Protein AF-A0A1I2NH01-F1 (afdb_monomer_lite)

Radius of gyration: 26.77 Å; chains: 1; bounding box: 100×38×52 Å

Organism: NCBI:txid345907

pLDDT: mean 73.23, std 24.28, range [27.33, 97.94]

Structure (mmCIF, N/CA/C/O backbone):
data_AF-A0A1I2NH01-F1
#
_entry.id   AF-A0A1I2NH01-F1
#
loop_
_atom_site.group_PDB
_atom_site.id
_atom_site.type_symbol
_atom_site.label_atom_id
_atom_site.label_alt_id
_atom_site.label_comp_id
_atom_site.label_asym_id
_atom_site.label_entity_id
_atom_site.label_seq_id
_atom_site.pdbx_PDB_ins_code
_atom_site.Cartn_x
_atom_site.Cartn_y
_atom_site.Cartn_z
_atom_site.occupancy
_atom_site.B_iso_or_equiv
_atom_site.auth_seq_id
_atom_site.auth_comp_id
_atom_site.auth_asym_id
_atom_site.auth_atom_id
_atom_site.pdbx_PDB_model_num
ATOM 1 N N . MET A 1 1 ? -83.012 5.601 -4.044 1.00 35.41 1 MET A N 1
ATOM 2 C CA . MET A 1 1 ? -84.122 4.698 -3.666 1.00 35.41 1 MET A CA 1
ATOM 3 C C . MET A 1 1 ? -83.978 3.402 -4.450 1.00 35.41 1 MET A C 1
ATOM 5 O O . MET A 1 1 ? -83.938 3.499 -5.665 1.00 35.41 1 MET A O 1
ATOM 9 N N . LYS A 1 2 ? -83.971 2.262 -3.735 1.00 39.03 2 LYS A N 1
ATOM 10 C CA . LYS A 1 2 ? -84.151 0.864 -4.195 1.00 39.03 2 LYS A CA 1
ATOM 11 C C . LYS A 1 2 ? -82.989 0.289 -5.030 1.00 39.03 2 LYS A C 1
ATOM 13 O O . LYS A 1 2 ? -82.780 0.700 -6.158 1.00 39.03 2 LYS A O 1
ATOM 18 N N . GLU A 1 3 ? -82.085 -0.490 -4.432 1.00 36.19 3 GLU A N 1
ATOM 19 C CA . GLU A 1 3 ? -82.218 -1.935 -4.133 1.00 36.19 3 GLU A CA 1
ATOM 20 C C . GLU A 1 3 ? -82.562 -2.770 -5.371 1.00 36.19 3 GLU A C 1
ATOM 22 O O . GLU A 1 3 ? -83.713 -2.778 -5.805 1.00 36.19 3 GLU A O 1
ATOM 27 N N . LEU A 1 4 ? -81.586 -3.539 -5.866 1.00 44.41 4 LEU A N 1
ATOM 28 C CA . LEU A 1 4 ? -81.828 -4.935 -6.229 1.00 44.41 4 LEU A CA 1
ATOM 29 C C . LEU A 1 4 ? -80.526 -5.740 -6.181 1.00 44.41 4 LEU A C 1
ATOM 31 O O . LEU A 1 4 ? -79.622 -5.626 -7.001 1.00 44.41 4 LEU A O 1
ATOM 35 N N . PHE A 1 5 ? -80.484 -6.521 -5.114 1.00 37.78 5 PHE A N 1
ATOM 36 C CA . PHE A 1 5 ? -79.527 -7.539 -4.734 1.00 37.78 5 PHE A CA 1
ATOM 37 C C . PHE A 1 5 ? -79.837 -8.863 -5.455 1.00 37.78 5 PHE A C 1
ATOM 39 O O . PHE A 1 5 ? -80.984 -9.083 -5.849 1.00 37.78 5 PHE A O 1
ATOM 46 N N . LYS A 1 6 ? -78.852 -9.778 -5.404 1.00 39.78 6 LYS A N 1
ATOM 47 C CA . LYS A 1 6 ? -78.898 -11.249 -5.600 1.00 39.78 6 LYS A CA 1
ATOM 48 C C . LYS A 1 6 ? -78.615 -11.755 -7.016 1.00 39.78 6 LYS A C 1
ATOM 50 O O . LYS A 1 6 ? -79.138 -11.220 -7.976 1.00 39.78 6 LYS A O 1
ATOM 55 N N . PHE A 1 7 ? -77.920 -12.868 -7.237 1.00 33.59 7 PHE A N 1
ATOM 56 C CA . PHE A 1 7 ? -77.094 -13.831 -6.477 1.00 33.59 7 PHE A CA 1
ATOM 57 C C . PHE A 1 7 ? -76.858 -14.934 -7.525 1.00 33.59 7 PHE A C 1
ATOM 59 O O . PHE A 1 7 ? -77.840 -15.292 -8.168 1.00 33.59 7 PHE A O 1
ATOM 66 N N . LEU A 1 8 ? -75.650 -15.480 -7.694 1.00 34.16 8 LEU A N 1
ATOM 67 C CA . LEU A 1 8 ? -75.423 -16.939 -7.733 1.00 34.16 8 LEU A CA 1
ATOM 68 C C . LEU A 1 8 ? -73.965 -17.296 -8.075 1.00 34.16 8 LEU A C 1
ATOM 70 O O . LEU A 1 8 ? -73.475 -16.912 -9.128 1.00 34.16 8 LEU A O 1
ATOM 74 N N . THR A 1 9 ? -73.370 -18.110 -7.189 1.00 40.69 9 THR A N 1
ATOM 75 C CA . THR A 1 9 ? -72.457 -19.258 -7.433 1.00 40.69 9 THR A CA 1
ATOM 76 C C . THR A 1 9 ? -71.287 -19.078 -8.405 1.00 40.69 9 THR A C 1
ATOM 78 O O . THR A 1 9 ? -71.483 -18.830 -9.581 1.00 40.69 9 THR A O 1
ATOM 81 N N . GLY A 1 10 ? -70.037 -19.341 -8.041 1.00 33.47 10 GLY A N 1
ATOM 82 C CA . GLY A 1 10 ? -69.505 -20.185 -6.977 1.00 33.47 10 GLY A CA 1
ATOM 83 C C . GLY A 1 10 ? -68.161 -20.764 -7.446 1.00 33.47 10 GLY A C 1
ATOM 84 O O . GLY A 1 10 ? -67.783 -20.569 -8.596 1.00 33.47 10 GLY A O 1
ATOM 85 N N . VAL A 1 11 ? -67.530 -21.542 -6.564 1.00 42.75 11 VAL A N 1
ATOM 86 C CA . VAL A 1 11 ? -66.347 -22.404 -6.777 1.00 42.75 11 VAL A CA 1
ATOM 87 C C . VAL A 1 11 ? -64.992 -21.766 -6.415 1.00 42.75 11 VAL A C 1
ATOM 89 O O . VAL A 1 11 ? -64.432 -20.936 -7.122 1.00 42.75 11 VAL A O 1
ATOM 92 N N . LEU A 1 12 ? -64.484 -22.213 -5.255 1.00 41.50 12 LEU A N 1
ATOM 93 C CA . LEU A 1 12 ? -63.069 -22.243 -4.871 1.00 41.50 12 LEU A CA 1
ATOM 94 C C . LEU A 1 12 ? -62.224 -22.924 -5.963 1.00 41.50 12 LEU A C 1
ATOM 96 O O . LEU A 1 12 ? -62.715 -23.857 -6.583 1.00 41.50 12 LEU A O 1
ATOM 100 N N . LEU A 1 13 ? -60.929 -22.604 -6.062 1.00 38.88 13 LEU A N 1
ATOM 101 C CA . LEU A 1 13 ? -59.827 -23.543 -5.765 1.00 38.88 13 LEU A CA 1
ATOM 102 C C . LEU A 1 13 ? -58.456 -22.934 -6.136 1.00 38.88 13 LEU A C 1
ATOM 104 O O . LEU A 1 13 ? -58.235 -22.477 -7.248 1.00 38.88 13 LEU A O 1
ATOM 108 N N . PHE A 1 14 ? -57.573 -22.964 -5.137 1.00 37.91 14 PHE A N 1
ATOM 109 C CA . PHE A 1 14 ? -56.149 -23.322 -5.139 1.00 37.91 14 PHE A CA 1
ATOM 110 C C . PHE A 1 14 ? -55.179 -22.861 -6.249 1.00 37.91 14 PHE A C 1
ATOM 112 O O . PHE A 1 14 ? -55.260 -23.220 -7.416 1.00 37.91 14 PHE A O 1
ATOM 119 N N . VAL A 1 15 ? -54.157 -22.172 -5.732 1.00 46.16 15 VAL A N 1
ATOM 120 C CA . VAL A 1 15 ? -52.741 -22.048 -6.115 1.00 46.16 15 VAL A CA 1
ATOM 121 C C . VAL A 1 15 ? -52.193 -23.095 -7.095 1.00 46.16 15 VAL A C 1
ATOM 123 O O . VAL A 1 15 ? -52.383 -24.297 -6.919 1.00 46.16 15 VAL A O 1
ATOM 126 N N . SER A 1 16 ? -51.335 -22.642 -8.012 1.00 46.28 16 SER A N 1
ATOM 127 C CA . SER A 1 16 ? -50.171 -23.412 -8.465 1.00 46.28 16 SER A CA 1
ATOM 128 C C . SER A 1 16 ? -48.994 -22.473 -8.736 1.00 46.28 16 SER A C 1
ATOM 130 O O . SER A 1 16 ? -49.078 -21.550 -9.541 1.00 46.28 16 SER A O 1
ATOM 132 N N . ILE A 1 17 ? -47.918 -22.723 -7.996 1.00 49.12 17 ILE A N 1
ATOM 133 C CA . ILE A 1 17 ? -46.543 -22.279 -8.235 1.00 49.12 17 ILE A CA 1
ATOM 134 C C . ILE A 1 17 ? -45.861 -23.381 -9.066 1.00 49.12 17 ILE A C 1
ATOM 136 O O . ILE A 1 17 ? -46.286 -24.535 -8.987 1.00 49.12 17 ILE A O 1
ATOM 140 N N . SER A 1 18 ? -44.757 -23.032 -9.736 1.00 41.06 18 SER A N 1
ATOM 141 C CA . SER A 1 18 ? -43.820 -23.840 -10.560 1.00 41.06 18 SER A CA 1
ATOM 142 C C . SER A 1 18 ? -43.975 -23.530 -12.056 1.00 41.06 18 SER A C 1
ATOM 144 O O . SER A 1 18 ? -45.006 -23.827 -12.642 1.00 41.06 18 SER A O 1
ATOM 146 N N . SER A 1 19 ? -43.099 -22.727 -12.666 1.00 28.31 19 SER A N 1
ATOM 147 C CA . SER A 1 19 ? -41.675 -22.948 -12.995 1.00 28.31 19 SER A CA 1
ATOM 148 C C . SER A 1 19 ? -41.470 -23.725 -14.304 1.00 28.31 19 SER A C 1
ATOM 150 O O . SER A 1 19 ? -42.131 -24.727 -14.552 1.00 28.31 19 SER A O 1
ATOM 152 N N . CYS A 1 20 ? -40.464 -23.261 -15.053 1.00 30.02 20 CYS A N 1
ATOM 153 C CA . CYS A 1 20 ? -39.738 -23.896 -16.158 1.00 30.02 20 CYS A CA 1
ATOM 154 C C . CYS A 1 20 ? -40.274 -23.769 -17.602 1.00 30.02 20 CYS A C 1
ATOM 156 O O . CYS A 1 20 ? -41.121 -24.525 -18.057 1.00 30.02 20 CYS A O 1
ATOM 158 N N . ASN A 1 21 ? -39.559 -22.900 -18.329 1.00 30.81 21 ASN A N 1
ATOM 159 C CA . ASN A 1 21 ? -38.730 -23.227 -19.497 1.00 30.81 21 ASN A CA 1
ATOM 160 C C . ASN A 1 21 ? -39.433 -23.476 -20.843 1.00 30.81 21 ASN A C 1
ATOM 162 O O . ASN A 1 21 ? -40.109 -24.481 -21.035 1.00 30.81 21 ASN A O 1
ATOM 166 N N . ASN A 1 22 ? -39.130 -22.624 -21.826 1.00 31.77 22 ASN A N 1
ATOM 167 C CA . ASN A 1 22 ? -39.102 -23.063 -23.213 1.00 31.77 22 ASN A CA 1
ATOM 168 C C . ASN A 1 22 ? -37.857 -22.495 -23.895 1.00 31.77 22 ASN A C 1
ATOM 170 O O . ASN A 1 22 ? -37.728 -21.295 -24.123 1.00 31.77 22 ASN A O 1
ATOM 174 N N . ASN A 1 23 ? -36.940 -23.414 -24.167 1.00 33.50 23 ASN A N 1
ATOM 175 C CA . ASN A 1 23 ? -35.736 -23.239 -24.947 1.00 33.50 23 ASN A CA 1
ATOM 176 C C . ASN A 1 23 ? -36.137 -23.325 -26.431 1.00 33.50 23 ASN A C 1
ATOM 178 O O . ASN A 1 23 ? -36.704 -24.339 -26.843 1.00 33.50 23 ASN A O 1
ATOM 182 N N . GLN A 1 24 ? -35.845 -22.306 -27.239 1.00 34.88 24 GLN A N 1
ATOM 183 C CA . GLN A 1 24 ? -35.649 -22.510 -28.674 1.00 34.88 24 GLN A CA 1
ATOM 184 C C . GLN A 1 24 ? -34.319 -21.897 -29.102 1.00 34.88 24 GLN A C 1
ATOM 186 O O . GLN A 1 24 ? -34.070 -20.701 -29.004 1.00 34.88 24 GLN A O 1
ATOM 191 N N . GLN A 1 25 ? -33.487 -22.834 -29.524 1.00 30.69 25 GLN A N 1
ATOM 192 C CA . GLN A 1 25 ? -32.113 -22.787 -29.968 1.00 30.69 25 GLN A CA 1
ATOM 193 C C . GLN A 1 25 ? -31.989 -22.104 -31.334 1.00 30.69 25 GLN A C 1
ATOM 195 O O . GLN A 1 25 ? -32.783 -22.368 -32.237 1.00 30.69 25 GLN A O 1
ATOM 200 N N . GLY A 1 26 ? -30.953 -21.282 -31.492 1.00 27.33 26 GLY A N 1
ATOM 201 C CA . GLY A 1 26 ? -30.578 -20.669 -32.762 1.00 27.33 26 GLY A CA 1
ATOM 202 C C . GLY A 1 26 ? -29.161 -20.102 -32.723 1.00 27.33 26 GLY A C 1
ATOM 203 O O . GLY A 1 26 ? -28.993 -18.919 -32.483 1.00 27.33 26 GLY A O 1
ATOM 204 N N . ASN A 1 27 ? -28.202 -20.991 -32.988 1.00 29.09 27 ASN A N 1
ATOM 205 C CA . ASN A 1 27 ? -26.840 -20.791 -33.499 1.00 29.09 27 ASN A CA 1
ATOM 206 C C . ASN A 1 27 ? -25.800 -20.020 -32.666 1.00 29.09 27 ASN A C 1
ATOM 208 O O . ASN A 1 27 ? -25.804 -18.800 -32.561 1.00 29.09 27 ASN A O 1
ATOM 212 N N . ILE A 1 28 ? -24.848 -20.821 -32.181 1.00 34.97 28 ILE A N 1
ATOM 213 C CA . ILE A 1 28 ? -23.478 -20.464 -31.821 1.00 34.97 28 ILE A CA 1
ATOM 214 C C . ILE A 1 28 ? -22.698 -20.286 -33.129 1.00 34.97 28 ILE A C 1
ATOM 216 O O . ILE A 1 28 ? -22.599 -21.234 -33.909 1.00 34.97 28 ILE A O 1
ATOM 220 N N . GLU A 1 29 ? -22.140 -19.101 -33.338 1.00 33.19 29 GLU A N 1
ATOM 221 C CA . GLU A 1 29 ? -20.840 -18.935 -33.985 1.00 33.19 29 GLU A CA 1
ATOM 222 C C . GLU A 1 29 ? -19.976 -18.217 -32.943 1.00 33.19 29 GLU A C 1
ATOM 224 O O . GLU A 1 29 ? -20.266 -17.083 -32.563 1.00 33.19 29 GLU A O 1
ATOM 229 N N . ASP A 1 30 ? -19.019 -18.962 -32.387 1.00 38.38 30 ASP A N 1
ATOM 230 C CA . ASP A 1 30 ? -17.946 -18.439 -31.549 1.00 38.38 30 ASP A CA 1
ATOM 231 C C . ASP A 1 30 ? -17.048 -17.561 -32.423 1.00 38.38 30 ASP A C 1
ATOM 233 O O . ASP A 1 30 ? -16.571 -18.025 -33.455 1.00 38.38 30 ASP A O 1
ATOM 237 N N . ASP A 1 31 ? -16.791 -16.333 -31.985 1.00 33.91 31 ASP A N 1
ATOM 238 C CA . ASP A 1 31 ? -15.467 -15.736 -32.096 1.00 33.91 31 ASP A CA 1
ATOM 239 C C . ASP A 1 31 ? -15.260 -14.814 -30.890 1.00 33.91 31 ASP A C 1
ATOM 241 O O . ASP A 1 31 ? -16.152 -14.088 -30.442 1.00 33.91 31 ASP A O 1
ATOM 245 N N . GLU A 1 32 ? -14.081 -14.982 -30.315 1.00 43.00 32 GLU A N 1
ATOM 246 C CA . GLU A 1 32 ? -13.589 -14.442 -29.063 1.00 43.00 32 GLU A CA 1
ATOM 247 C C . GLU A 1 32 ? -13.638 -12.912 -29.034 1.00 43.00 32 GLU A C 1
ATOM 249 O O . GLU A 1 32 ? -13.092 -12.257 -29.909 1.00 43.00 32 GLU A O 1
ATOM 254 N N . ASP A 1 33 ? -14.272 -12.369 -27.997 1.00 32.66 33 ASP A N 1
ATOM 255 C CA . ASP A 1 33 ? -13.826 -11.190 -27.252 1.00 32.66 33 ASP A CA 1
ATOM 256 C C . ASP A 1 33 ? -14.768 -11.063 -26.050 1.00 32.66 33 ASP A C 1
ATOM 258 O O . ASP A 1 33 ? -15.882 -10.541 -26.140 1.00 32.66 33 ASP A O 1
ATOM 262 N N . GLN A 1 34 ? -14.361 -11.614 -24.901 1.00 32.50 34 GLN A N 1
ATOM 263 C CA . GLN A 1 34 ? -15.046 -11.319 -23.644 1.00 32.50 34 GLN A CA 1
ATOM 264 C C . GLN A 1 34 ? -14.711 -9.887 -23.232 1.00 32.50 34 GLN A C 1
ATOM 266 O O . GLN A 1 34 ? -13.850 -9.638 -22.391 1.00 32.50 34 GLN A O 1
ATOM 271 N N . ASP A 1 35 ? -15.434 -8.949 -23.835 1.00 31.78 35 ASP A N 1
ATOM 272 C CA . ASP A 1 35 ? -15.695 -7.637 -23.273 1.00 31.78 35 ASP A CA 1
ATOM 273 C C . ASP A 1 35 ? -16.360 -7.880 -21.909 1.00 31.78 35 ASP A C 1
ATOM 275 O O . ASP A 1 35 ? -17.550 -8.203 -21.815 1.00 31.78 35 ASP A O 1
ATOM 279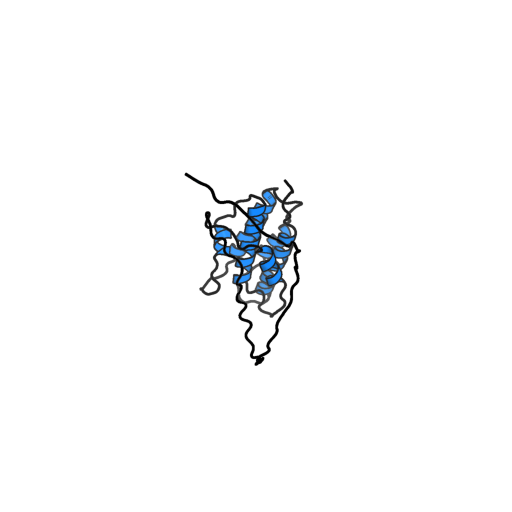 N N . ILE A 1 36 ? -15.576 -7.805 -20.827 1.00 40.66 36 ILE A N 1
ATOM 280 C CA . ILE A 1 36 ? -16.102 -7.831 -19.460 1.00 40.66 36 ILE A CA 1
ATOM 281 C C . ILE A 1 36 ? -16.846 -6.511 -19.259 1.00 40.66 36 ILE A C 1
ATOM 283 O O . ILE A 1 36 ? -16.347 -5.535 -18.701 1.00 40.66 36 ILE A O 1
ATOM 287 N N . ARG A 1 37 ? -18.079 -6.475 -19.755 1.00 30.52 37 ARG A N 1
ATOM 288 C CA . ARG A 1 37 ? -19.055 -5.441 -19.465 1.00 30.52 37 ARG A CA 1
ATOM 289 C C . ARG A 1 37 ? -19.553 -5.700 -18.048 1.00 30.52 37 ARG A C 1
ATOM 291 O O . ARG A 1 37 ? -20.461 -6.501 -17.841 1.00 30.52 37 ARG A O 1
ATOM 298 N N . ILE A 1 38 ? -18.936 -5.046 -17.067 1.00 39.75 38 ILE A N 1
ATOM 299 C CA . ILE A 1 38 ? -19.429 -5.031 -15.687 1.00 39.75 38 ILE A CA 1
ATOM 300 C C . ILE A 1 38 ? -20.704 -4.169 -15.660 1.00 39.75 38 ILE A C 1
ATOM 302 O O . ILE A 1 38 ? -20.672 -2.968 -15.405 1.00 39.75 38 ILE A O 1
ATOM 306 N N . GLU A 1 39 ? -21.847 -4.771 -15.994 1.00 36.16 39 GLU A N 1
ATOM 307 C CA . GLU A 1 39 ? -23.165 -4.246 -15.630 1.00 36.16 39 GLU A CA 1
ATOM 308 C C . GLU A 1 39 ? -23.486 -4.716 -14.207 1.00 36.16 39 GLU A C 1
ATOM 310 O O . GLU A 1 39 ? -23.877 -5.860 -13.989 1.00 36.16 39 GLU A O 1
ATOM 315 N N . GLY A 1 40 ? -23.314 -3.825 -13.229 1.00 31.03 40 GLY A N 1
ATOM 316 C CA . GLY A 1 40 ? -23.600 -4.121 -11.829 1.00 31.03 40 GLY A CA 1
ATOM 317 C C . GLY A 1 40 ? -23.708 -2.871 -10.961 1.00 31.03 40 GLY A C 1
ATOM 318 O O . GLY A 1 40 ? -22.746 -2.465 -10.337 1.00 31.03 40 GLY A O 1
ATOM 319 N N . HIS A 1 41 ? -24.924 -2.324 -10.907 1.00 31.61 41 HIS A N 1
ATOM 320 C CA . HIS A 1 41 ? -25.503 -1.585 -9.777 1.00 31.61 41 HIS A CA 1
ATOM 321 C C . HIS A 1 41 ? -24.977 -0.176 -9.449 1.00 31.61 41 HIS A C 1
ATOM 323 O O . HIS A 1 41 ? -24.055 0.048 -8.677 1.00 31.61 41 HIS A O 1
ATOM 329 N N . GLN A 1 42 ? -25.719 0.815 -9.954 1.00 41.75 42 GLN A N 1
ATOM 330 C CA . GLN A 1 42 ? -25.696 2.175 -9.431 1.00 41.75 42 GLN A CA 1
ATOM 331 C C . GLN A 1 42 ? -26.087 2.222 -7.950 1.00 41.75 42 GLN A C 1
ATOM 333 O O . GLN A 1 42 ? -27.198 1.826 -7.583 1.00 41.75 42 GLN A O 1
ATOM 338 N N . LYS A 1 43 ? -25.271 2.931 -7.167 1.00 33.16 43 LYS A N 1
ATOM 339 C CA . LYS A 1 43 ? -25.789 3.892 -6.194 1.00 33.16 43 LYS A CA 1
ATOM 340 C C . LYS A 1 43 ? -24.896 5.130 -6.111 1.00 33.16 43 LYS A C 1
ATOM 342 O O . LYS A 1 43 ? -24.122 5.315 -5.186 1.00 33.16 43 LYS A O 1
ATOM 347 N N . GLN A 1 44 ? -25.078 6.036 -7.069 1.00 47.62 44 GLN A N 1
ATOM 348 C CA . GLN A 1 44 ? -24.883 7.453 -6.776 1.00 47.62 44 GLN A CA 1
ATOM 349 C C . GLN A 1 44 ? -26.038 7.898 -5.879 1.00 47.62 44 GLN A C 1
ATOM 351 O O . GLN A 1 44 ? -27.172 7.866 -6.345 1.00 47.62 44 GLN A O 1
ATOM 356 N N . THR A 1 45 ? -25.759 8.328 -4.644 1.00 32.47 45 THR A N 1
ATOM 357 C CA . THR A 1 45 ? -26.446 9.472 -4.012 1.00 32.47 45 THR A CA 1
ATOM 358 C C . THR A 1 45 ? -25.728 9.944 -2.738 1.00 32.47 45 THR A C 1
ATOM 360 O O . THR A 1 45 ? -25.757 9.245 -1.729 1.00 32.47 45 THR A O 1
ATOM 363 N N . ALA A 1 46 ? -25.260 11.199 -2.798 1.00 37.50 46 ALA A N 1
ATOM 364 C CA . ALA A 1 46 ? -25.047 12.173 -1.717 1.00 37.50 46 ALA A CA 1
ATOM 365 C C . ALA A 1 46 ? -23.835 11.987 -0.777 1.00 37.50 46 ALA A C 1
ATOM 367 O O . ALA A 1 46 ? -23.981 11.698 0.408 1.00 37.50 46 ALA A O 1
ATOM 368 N N . GLY A 1 47 ? -22.665 12.300 -1.344 1.00 33.47 47 GLY A N 1
ATOM 369 C CA . GLY A 1 47 ? -21.340 12.418 -0.735 1.00 33.47 47 GLY A CA 1
ATOM 370 C C . GLY A 1 47 ? -20.346 11.842 -1.740 1.00 33.47 47 GLY A C 1
ATOM 371 O O . GLY A 1 47 ? -20.241 10.628 -1.820 1.00 33.47 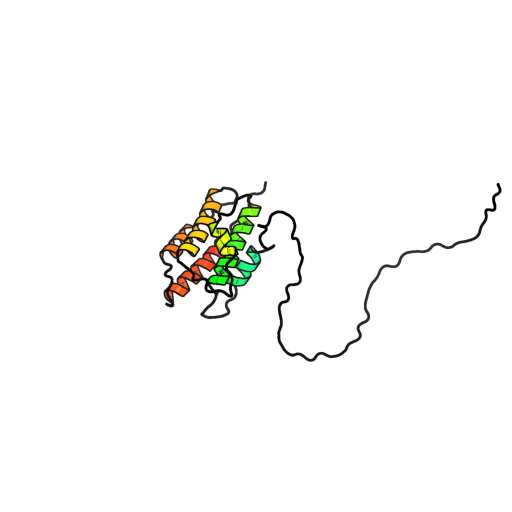47 GLY A O 1
ATOM 372 N N . ASP A 1 48 ? -19.724 12.669 -2.581 1.00 38.25 48 ASP A N 1
ATOM 373 C CA . ASP A 1 48 ? -19.016 12.272 -3.822 1.00 38.25 48 ASP A CA 1
ATOM 374 C C . ASP A 1 48 ? -17.741 11.402 -3.634 1.00 38.25 48 ASP A C 1
ATOM 376 O O . ASP A 1 48 ? -16.962 11.257 -4.572 1.00 38.25 48 ASP A O 1
ATOM 380 N N . ASP A 1 49 ? -17.547 10.775 -2.469 1.00 45.69 49 ASP A N 1
ATOM 381 C CA . ASP A 1 49 ? -16.308 10.089 -2.064 1.00 45.69 49 ASP A CA 1
ATOM 382 C C . ASP A 1 49 ? -16.472 8.578 -1.778 1.00 45.69 49 ASP A C 1
ATOM 384 O O . ASP A 1 49 ? -15.571 7.966 -1.210 1.00 45.69 49 ASP A O 1
ATOM 388 N N . ALA A 1 50 ? -17.601 7.949 -2.133 1.00 47.03 50 ALA A N 1
ATOM 389 C CA . ALA A 1 50 ? -17.796 6.514 -1.887 1.00 47.03 50 ALA A CA 1
ATOM 390 C C . ALA A 1 50 ? -16.902 5.652 -2.809 1.00 47.03 50 ALA A C 1
ATOM 392 O O . ALA A 1 50 ? -17.019 5.721 -4.037 1.00 47.03 50 ALA A O 1
ATOM 393 N N . TYR A 1 51 ? -16.014 4.846 -2.214 1.00 53.59 51 TYR A N 1
ATOM 394 C CA . TYR A 1 51 ? -15.116 3.912 -2.910 1.00 53.59 51 TYR A CA 1
ATOM 395 C C . TYR A 1 51 ? -15.905 2.767 -3.579 1.00 53.59 51 TYR A C 1
ATOM 397 O O . TYR A 1 51 ? -17.025 2.473 -3.152 1.00 53.59 51 TYR A O 1
ATOM 405 N N . PRO A 1 52 ? -15.375 2.119 -4.639 1.00 57.22 52 PRO A N 1
ATOM 406 C CA . PRO A 1 52 ? -16.067 0.994 -5.268 1.00 57.22 52 PRO A CA 1
ATOM 407 C C . PRO A 1 52 ? -16.339 -0.120 -4.245 1.00 57.22 52 PRO A C 1
ATOM 409 O O . PRO A 1 52 ? -15.461 -0.463 -3.454 1.00 57.22 52 PRO A O 1
ATOM 412 N N . GLU A 1 53 ? -17.557 -0.678 -4.248 1.00 59.59 53 GLU A N 1
ATOM 413 C CA . GLU A 1 53 ? -17.890 -1.850 -3.429 1.00 59.59 53 GLU A CA 1
ATOM 414 C C . GLU A 1 53 ? -16.912 -2.984 -3.790 1.00 59.59 53 GLU A C 1
ATOM 416 O O . GLU A 1 53 ? -16.849 -3.368 -4.955 1.00 59.59 53 GLU A O 1
ATOM 421 N N . ASN A 1 54 ? -16.173 -3.522 -2.804 1.00 84.00 54 ASN A N 1
ATOM 422 C CA . ASN A 1 54 ? -15.189 -4.610 -2.956 1.00 84.00 54 ASN A CA 1
ATOM 423 C C . ASN A 1 54 ? -13.828 -4.227 -3.596 1.00 84.00 54 ASN A C 1
ATOM 425 O O . ASN A 1 54 ? -13.173 -5.067 -4.220 1.00 84.00 54 ASN A O 1
ATOM 429 N N . ALA A 1 55 ? -13.334 -3.005 -3.378 1.00 90.75 55 ALA A N 1
ATOM 430 C CA . ALA A 1 55 ? -11.992 -2.576 -3.791 1.00 90.75 55 ALA A CA 1
ATOM 431 C C . ALA A 1 55 ? -10.873 -3.475 -3.227 1.00 90.75 55 ALA A C 1
ATOM 433 O O . ALA A 1 55 ? -9.897 -3.768 -3.922 1.00 90.75 55 ALA A O 1
ATOM 434 N N . VAL A 1 56 ? -11.019 -3.965 -1.989 1.00 91.88 56 VAL A N 1
ATOM 435 C CA . VAL A 1 56 ? -10.076 -4.934 -1.396 1.00 91.88 56 VAL A CA 1
ATOM 436 C C . VAL A 1 56 ? -10.010 -6.214 -2.228 1.00 91.88 56 VAL A C 1
ATOM 438 O O . VAL A 1 56 ? -8.918 -6.681 -2.553 1.00 91.88 56 VAL A O 1
ATOM 441 N N . GLY A 1 57 ? -11.163 -6.780 -2.589 1.00 90.62 57 GLY A N 1
ATOM 442 C CA . GLY A 1 57 ? -11.227 -7.994 -3.397 1.00 90.62 57 GLY A CA 1
ATOM 443 C C . GLY A 1 57 ? -10.647 -7.789 -4.794 1.00 90.6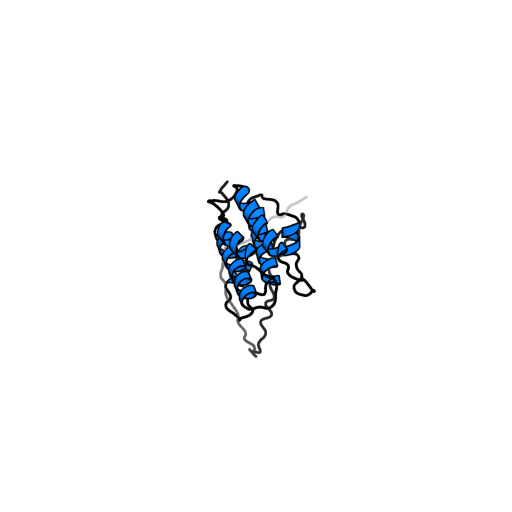2 57 GLY A C 1
ATOM 444 O O . GLY A 1 57 ? -9.880 -8.629 -5.255 1.00 90.62 57 GLY A O 1
ATOM 445 N N . GLU A 1 58 ? -10.949 -6.659 -5.435 1.00 92.19 58 GLU A N 1
ATOM 446 C CA . GLU A 1 58 ? -10.394 -6.306 -6.748 1.00 92.19 58 GLU A CA 1
ATOM 447 C C . GLU A 1 58 ? -8.871 -6.176 -6.722 1.00 92.19 58 GLU A C 1
ATOM 449 O O . GLU A 1 58 ? -8.186 -6.715 -7.593 1.00 92.19 58 GLU A O 1
ATOM 454 N N . TYR A 1 59 ? -8.323 -5.497 -5.711 1.00 94.38 59 TYR A N 1
ATOM 455 C CA . TYR A 1 59 ? -6.881 -5.368 -5.558 1.00 94.38 59 TYR A CA 1
ATOM 456 C C . TYR A 1 59 ? -6.208 -6.725 -5.346 1.00 94.38 59 TYR A C 1
ATOM 458 O O . TYR A 1 59 ? -5.225 -7.031 -6.022 1.00 94.38 59 TYR A O 1
ATOM 466 N N . LEU A 1 60 ? -6.736 -7.540 -4.427 1.00 93.31 60 LEU A N 1
ATOM 467 C CA . LEU A 1 60 ? -6.175 -8.852 -4.104 1.00 93.31 60 LEU A CA 1
ATOM 468 C C . LEU A 1 60 ? -6.254 -9.818 -5.287 1.00 93.31 60 LEU A C 1
ATOM 470 O O . LEU A 1 60 ? -5.278 -10.523 -5.549 1.00 93.31 60 LEU A O 1
ATOM 474 N N . ASP A 1 61 ? -7.376 -9.828 -6.013 1.00 91.44 61 ASP A N 1
ATOM 475 C CA . ASP A 1 61 ? -7.494 -10.593 -7.253 1.00 91.44 61 ASP A CA 1
ATOM 476 C C . ASP A 1 61 ? -6.436 -10.127 -8.247 1.00 91.44 61 ASP A C 1
ATOM 478 O O . ASP A 1 61 ? -5.643 -10.949 -8.702 1.00 91.44 61 ASP A O 1
ATOM 482 N N . TYR A 1 62 ? -6.337 -8.816 -8.490 1.00 91.00 62 TYR A N 1
ATOM 483 C CA . TYR A 1 62 ? -5.351 -8.236 -9.392 1.00 91.00 62 TYR A CA 1
ATOM 484 C C . TYR A 1 62 ? -3.931 -8.690 -9.022 1.00 91.00 62 TYR A C 1
ATOM 486 O O . TYR A 1 62 ? -3.306 -9.408 -9.798 1.00 91.00 62 TYR A O 1
ATOM 494 N N . ILE A 1 63 ? -3.408 -8.399 -7.833 1.00 91.25 63 ILE A N 1
ATOM 495 C CA . ILE A 1 63 ? -2.006 -8.735 -7.506 1.00 91.25 63 ILE A CA 1
ATOM 496 C C . ILE A 1 63 ? -1.703 -10.245 -7.450 1.00 91.25 63 ILE A C 1
ATOM 498 O O . ILE A 1 63 ? -0.532 -10.622 -7.462 1.00 91.25 63 ILE A O 1
ATOM 502 N N . SER A 1 64 ? -2.723 -11.110 -7.399 1.00 87.38 64 SER A N 1
ATOM 503 C CA . SER A 1 64 ? -2.558 -12.572 -7.411 1.00 87.38 64 SER A CA 1
ATOM 504 C C . SER A 1 64 ? -2.349 -13.168 -8.810 1.00 87.38 64 SER A C 1
ATOM 506 O O . SER A 1 64 ? -1.947 -14.326 -8.941 1.00 87.38 64 SER A O 1
ATOM 508 N N . GLN A 1 65 ? -2.618 -12.393 -9.864 1.00 82.00 65 GLN A N 1
ATOM 509 C CA . GLN A 1 65 ? -2.534 -12.845 -11.248 1.00 82.00 65 GLN A CA 1
ATOM 510 C C . GLN A 1 65 ? -1.071 -12.966 -11.702 1.00 82.00 65 GLN A C 1
ATOM 512 O O . GLN A 1 65 ? -0.430 -11.978 -12.035 1.00 82.00 65 GLN A O 1
ATOM 517 N N . ASP A 1 66 ? -0.536 -14.181 -11.801 1.00 69.19 66 ASP A N 1
ATOM 518 C CA . ASP A 1 66 ? 0.788 -14.403 -12.401 1.00 69.19 66 ASP A CA 1
ATOM 519 C C . ASP A 1 66 ? 0.666 -14.510 -13.932 1.00 69.19 66 ASP A C 1
ATOM 521 O O . ASP A 1 66 ? 0.470 -15.593 -14.487 1.00 69.19 66 ASP A O 1
ATOM 525 N N . ARG A 1 67 ? 0.643 -13.356 -14.618 1.00 66.56 67 ARG A N 1
ATOM 526 C CA . ARG A 1 67 ? 0.334 -13.278 -16.062 1.00 66.56 67 ARG A CA 1
ATOM 527 C C . ARG A 1 67 ? 1.497 -12.833 -16.948 1.00 66.56 67 ARG A C 1
ATOM 529 O O . ARG A 1 67 ? 1.463 -13.123 -18.142 1.00 66.56 67 ARG A O 1
ATOM 536 N N . SER A 1 68 ? 2.510 -12.136 -16.419 1.00 69.75 68 SER A N 1
ATOM 537 C CA . SER A 1 68 ? 3.690 -11.739 -17.205 1.00 69.75 68 SER A CA 1
ATOM 538 C C . SER A 1 68 ? 4.871 -11.258 -16.357 1.00 69.75 68 SER A C 1
ATOM 540 O O . SER A 1 68 ? 4.723 -10.874 -15.198 1.00 69.75 68 SER A O 1
ATOM 542 N N . ALA A 1 69 ? 6.046 -11.193 -16.990 1.00 66.69 69 ALA A N 1
ATOM 543 C CA . ALA A 1 69 ? 7.258 -10.619 -16.416 1.00 66.69 69 ALA A CA 1
ATOM 544 C C . ALA A 1 69 ? 7.207 -9.097 -16.228 1.00 66.69 69 ALA A C 1
ATOM 546 O O . ALA A 1 69 ? 8.166 -8.578 -15.676 1.00 66.69 69 ALA A O 1
ATOM 547 N N . ASP A 1 70 ? 6.118 -8.410 -16.593 1.00 69.31 70 ASP A N 1
ATOM 548 C CA . ASP A 1 70 ? 5.889 -6.969 -16.381 1.00 69.31 70 ASP A CA 1
ATOM 549 C C . ASP A 1 70 ? 4.721 -6.701 -15.407 1.00 69.31 70 ASP A C 1
ATOM 551 O O . ASP A 1 70 ? 4.320 -5.562 -15.192 1.00 69.31 70 ASP A O 1
ATOM 555 N N . TYR A 1 71 ? 4.188 -7.753 -14.778 1.00 74.31 71 TYR A N 1
ATOM 556 C CA . TYR A 1 71 ? 3.052 -7.680 -13.866 1.00 74.31 71 TYR A CA 1
ATOM 557 C C . TYR A 1 71 ? 3.458 -7.536 -12.381 1.00 74.31 71 TYR A C 1
ATOM 559 O O . TYR A 1 71 ? 4.445 -8.148 -11.967 1.00 74.31 71 TYR A O 1
ATOM 567 N N . PRO A 1 72 ? 2.691 -6.806 -11.543 1.00 82.00 72 PRO A N 1
ATOM 568 C CA . PRO A 1 72 ? 1.540 -5.978 -11.904 1.00 82.00 72 PRO A CA 1
ATOM 569 C C . PRO A 1 72 ? 1.970 -4.673 -12.574 1.00 82.00 72 PRO A C 1
ATOM 571 O O . PRO A 1 72 ? 3.031 -4.148 -12.243 1.00 82.00 72 PRO A O 1
ATOM 574 N N . ASP A 1 73 ? 1.119 -4.129 -13.456 1.00 87.88 73 ASP A N 1
ATOM 575 C CA . ASP A 1 73 ? 1.256 -2.734 -13.895 1.00 87.88 73 ASP A CA 1
ATOM 576 C C . ASP A 1 73 ? 1.182 -1.835 -12.646 1.00 87.88 73 ASP A C 1
ATOM 578 O O . ASP A 1 73 ? 0.142 -1.840 -11.964 1.00 87.88 73 ASP A O 1
ATOM 582 N N . PRO A 1 74 ? 2.268 -1.113 -12.307 1.00 89.12 74 PRO A N 1
ATOM 583 C CA . PRO A 1 74 ? 2.342 -0.385 -11.054 1.00 89.12 74 PRO A CA 1
ATOM 584 C C . PRO A 1 74 ? 1.349 0.782 -10.941 1.00 89.12 74 PRO A C 1
ATOM 586 O O . PRO A 1 74 ? 0.933 1.090 -9.824 1.00 89.12 74 PRO A O 1
ATOM 589 N N . GLU A 1 75 ? 0.915 1.403 -12.047 1.00 89.75 75 GLU A N 1
ATOM 590 C CA . GLU A 1 75 ? -0.052 2.517 -11.998 1.00 89.75 75 GLU A CA 1
ATOM 591 C C . GLU A 1 75 ? -1.420 2.004 -11.550 1.00 89.75 75 GLU A C 1
ATOM 593 O O . GLU A 1 75 ? -2.021 2.492 -10.586 1.00 89.75 75 GLU A O 1
ATOM 598 N N . LYS A 1 76 ? -1.877 0.942 -12.214 1.00 90.31 76 LYS A N 1
ATOM 599 C CA . LYS A 1 76 ? -3.121 0.257 -11.878 1.00 90.31 76 LYS A CA 1
ATOM 600 C C . LYS A 1 76 ? -3.076 -0.363 -10.481 1.00 90.31 76 LYS A C 1
ATOM 602 O O . LYS A 1 76 ? -4.049 -0.257 -9.736 1.00 90.31 76 LYS A O 1
ATOM 607 N N . ALA A 1 77 ? -1.948 -0.963 -10.096 1.00 92.50 77 ALA A N 1
ATOM 608 C CA . ALA A 1 77 ? -1.768 -1.525 -8.759 1.00 92.50 77 ALA A CA 1
ATOM 609 C C . ALA A 1 77 ? -1.876 -0.455 -7.662 1.00 92.50 77 ALA A C 1
ATOM 611 O O . ALA A 1 77 ? -2.562 -0.687 -6.668 1.00 92.50 77 ALA A O 1
ATOM 612 N N . LEU A 1 78 ? -1.245 0.714 -7.843 1.00 93.88 78 LEU A N 1
ATOM 613 C CA . LEU A 1 78 ? -1.332 1.838 -6.901 1.00 93.88 78 LEU A CA 1
ATOM 614 C C . LEU A 1 78 ? -2.767 2.331 -6.742 1.00 93.88 78 LEU A C 1
ATOM 616 O O . LEU A 1 78 ? -3.221 2.534 -5.618 1.00 93.88 78 LEU A O 1
ATOM 620 N N . LYS A 1 79 ? -3.486 2.488 -7.854 1.00 92.50 79 LYS A N 1
ATOM 621 C CA . LYS A 1 79 ? -4.882 2.927 -7.851 1.00 92.50 79 LYS A CA 1
ATOM 622 C C . LYS A 1 79 ? -5.787 1.971 -7.077 1.00 92.50 79 LYS A C 1
ATOM 624 O O . LYS A 1 79 ? -6.529 2.404 -6.196 1.00 92.50 79 LYS A O 1
ATOM 629 N N . LEU A 1 80 ? -5.709 0.677 -7.394 1.00 93.56 80 LEU A N 1
ATOM 630 C CA . LEU A 1 80 ? -6.503 -0.360 -6.732 1.00 93.56 80 LEU A CA 1
ATOM 631 C C . LEU A 1 80 ? -6.143 -0.473 -5.245 1.00 93.56 80 LEU A C 1
ATOM 633 O O . LEU A 1 80 ? -7.033 -0.540 -4.402 1.00 93.56 80 LEU A O 1
ATOM 637 N N . LEU A 1 81 ? -4.850 -0.421 -4.912 1.00 96.25 81 LEU A N 1
ATOM 638 C CA . LEU A 1 81 ? -4.379 -0.449 -3.528 1.00 96.25 81 LEU A CA 1
ATOM 639 C C . LEU A 1 81 ? -4.887 0.755 -2.730 1.00 96.25 81 LEU A C 1
ATOM 641 O O . LEU A 1 81 ? -5.375 0.593 -1.614 1.00 96.25 81 LEU A O 1
ATOM 645 N N . ALA A 1 82 ? -4.806 1.957 -3.301 1.00 94.81 82 ALA A N 1
ATOM 646 C CA . ALA A 1 82 ? -5.305 3.160 -2.654 1.00 94.81 82 ALA A CA 1
ATOM 647 C C . ALA A 1 82 ? -6.809 3.052 -2.364 1.00 94.81 82 ALA A C 1
ATOM 649 O O . ALA A 1 82 ? -7.238 3.373 -1.258 1.00 94.81 82 ALA A O 1
ATOM 650 N N . ALA A 1 83 ? -7.593 2.530 -3.315 1.00 92.75 83 ALA A N 1
ATOM 651 C CA . ALA A 1 83 ? -9.027 2.320 -3.133 1.00 92.75 83 ALA A CA 1
ATOM 652 C C . ALA A 1 83 ? -9.319 1.276 -2.040 1.00 92.75 83 ALA A C 1
ATOM 654 O O . ALA A 1 83 ? -10.186 1.499 -1.200 1.00 92.75 83 ALA A O 1
ATOM 655 N N . ALA A 1 84 ? -8.553 0.183 -1.996 1.00 94.50 84 ALA A N 1
ATOM 656 C CA . ALA A 1 84 ? -8.683 -0.862 -0.983 1.00 94.50 84 ALA A CA 1
ATOM 657 C C . ALA A 1 84 ? -8.362 -0.371 0.442 1.00 94.50 84 ALA A C 1
ATOM 659 O O . ALA A 1 84 ? -9.095 -0.679 1.384 1.00 94.50 84 ALA A O 1
ATOM 660 N N . ILE A 1 85 ? -7.289 0.412 0.619 1.00 94.69 85 ILE A N 1
ATOM 661 C CA . ILE A 1 85 ? -6.943 1.014 1.923 1.00 94.69 85 ILE A CA 1
ATOM 662 C C . ILE A 1 85 ? -8.048 1.970 2.361 1.00 94.69 85 ILE A C 1
ATOM 664 O O . ILE A 1 85 ? -8.472 1.968 3.516 1.00 94.69 85 ILE A O 1
ATOM 668 N N . SER A 1 86 ? -8.526 2.780 1.427 1.00 92.94 86 SER A N 1
ATOM 669 C CA . SER A 1 86 ? -9.598 3.719 1.676 1.00 92.94 86 SER A CA 1
ATOM 670 C C . SER A 1 86 ? -10.914 3.052 2.087 1.00 92.94 86 SER A C 1
ATOM 672 O O . SER A 1 86 ? -11.526 3.510 3.050 1.00 92.94 86 SER A O 1
ATOM 674 N N . GLU A 1 87 ? -11.306 1.954 1.435 1.00 90.31 87 GLU A N 1
ATOM 675 C CA . GLU A 1 87 ? -12.463 1.138 1.830 1.00 90.31 87 GLU A CA 1
ATOM 676 C C . GLU A 1 87 ? -12.308 0.634 3.274 1.00 90.31 87 GLU A C 1
ATOM 678 O O . GLU A 1 87 ? -13.195 0.833 4.106 1.00 90.31 87 GLU A O 1
ATOM 683 N N . LYS A 1 88 ? -11.155 0.037 3.614 1.00 91.25 88 LYS A N 1
ATOM 684 C CA . LYS A 1 88 ? -10.877 -0.438 4.982 1.00 91.25 88 LYS A CA 1
ATOM 685 C C . LYS A 1 88 ? -10.964 0.690 6.009 1.00 91.25 88 LYS A C 1
ATOM 687 O O . LYS A 1 88 ? -11.538 0.503 7.082 1.00 91.25 88 LYS A O 1
ATOM 692 N N . ASN A 1 89 ? -10.414 1.853 5.677 1.00 91.00 89 ASN A N 1
ATOM 693 C CA . ASN A 1 89 ? -10.435 3.024 6.542 1.00 91.00 89 ASN A CA 1
ATOM 694 C C . ASN A 1 89 ? -11.847 3.572 6.738 1.00 91.00 89 ASN A C 1
ATOM 696 O O . ASN A 1 89 ? -12.215 3.873 7.871 1.00 91.00 89 ASN A O 1
ATOM 700 N N . GLU A 1 90 ? -12.664 3.633 5.688 1.00 89.19 90 GLU A N 1
ATOM 701 C CA . GLU A 1 90 ? -14.060 4.060 5.792 1.00 89.19 90 GLU A CA 1
ATOM 702 C C . GLU A 1 90 ? -14.863 3.135 6.719 1.00 89.19 90 GLU A C 1
ATOM 704 O O . GLU A 1 90 ? -15.527 3.618 7.640 1.00 89.19 90 GLU A O 1
ATOM 709 N N . VAL A 1 91 ? -14.736 1.812 6.552 1.00 88.69 91 VAL A N 1
ATOM 710 C CA . VAL A 1 91 ? -15.392 0.820 7.428 1.00 88.69 91 VAL A CA 1
ATOM 711 C C . VAL A 1 91 ? -14.945 0.982 8.888 1.00 88.69 91 VAL A C 1
ATOM 713 O O . VAL A 1 91 ? -15.744 0.801 9.807 1.00 88.69 91 VAL A O 1
ATOM 716 N N . ALA A 1 92 ? -13.688 1.371 9.108 1.00 88.19 92 ALA A N 1
ATOM 717 C CA . ALA A 1 92 ? -13.105 1.635 10.422 1.00 88.19 92 ALA A CA 1
ATOM 718 C C . ALA A 1 9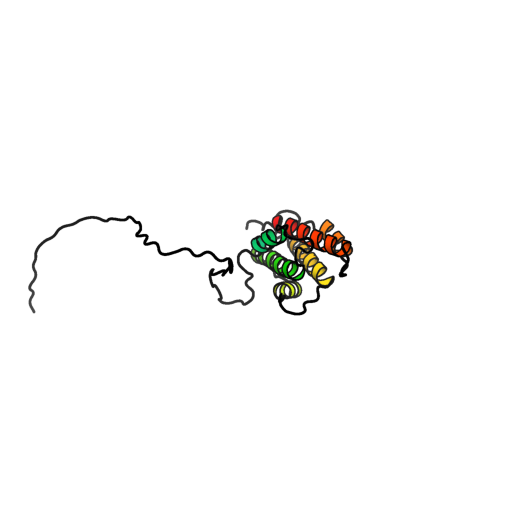2 ? -13.406 3.041 10.989 1.00 88.19 92 ALA A C 1
ATOM 720 O O . ALA A 1 92 ? -12.954 3.365 12.092 1.00 88.19 92 ALA A O 1
ATOM 721 N N . GLY A 1 93 ? -14.134 3.894 10.256 1.00 87.81 93 GLY A N 1
ATOM 722 C CA . GLY A 1 93 ? -14.432 5.276 10.653 1.00 87.81 93 GLY A CA 1
ATOM 723 C C . GLY A 1 93 ? -13.234 6.234 10.584 1.00 87.81 93 GLY A C 1
ATOM 724 O O . GLY A 1 93 ? -13.227 7.263 11.261 1.00 87.81 93 GLY A O 1
ATOM 725 N N . ILE A 1 94 ? -12.214 5.902 9.791 1.00 87.38 94 ILE A N 1
ATOM 726 C CA . ILE A 1 94 ? -10.988 6.679 9.592 1.00 87.38 94 ILE A CA 1
ATOM 727 C C . ILE A 1 94 ? -11.116 7.487 8.299 1.00 87.38 94 ILE A C 1
ATOM 729 O O . ILE A 1 94 ? -11.396 6.950 7.228 1.00 87.38 94 ILE A O 1
ATOM 733 N N . SER A 1 95 ? -10.863 8.794 8.374 1.00 84.38 95 SER A N 1
ATOM 734 C CA . SER A 1 95 ? -10.825 9.635 7.176 1.00 84.38 95 SER A CA 1
ATOM 735 C C . SER A 1 95 ? -9.573 9.336 6.357 1.00 84.38 95 SER A C 1
ATOM 737 O O . SER A 1 95 ? -8.459 9.449 6.863 1.00 84.38 95 SER A O 1
ATOM 739 N N . SER A 1 96 ? -9.746 9.039 5.069 1.00 79.06 96 SER A N 1
ATOM 740 C CA . SER A 1 96 ? -8.621 8.963 4.131 1.00 79.06 96 SER A CA 1
ATOM 741 C C . SER A 1 96 ? -8.017 10.350 3.894 1.00 79.06 96 SER A C 1
ATOM 743 O O . SER A 1 96 ? -8.739 11.345 3.807 1.00 79.06 96 SER A O 1
ATOM 745 N N . GLY A 1 97 ? -6.689 10.425 3.791 1.00 80.69 97 GLY A N 1
ATOM 746 C CA . GLY A 1 97 ? -5.986 11.670 3.486 1.00 80.69 97 GLY A CA 1
ATOM 747 C C . GLY A 1 97 ? -6.107 12.078 2.013 1.00 80.69 97 GLY A C 1
ATOM 748 O O . GLY A 1 97 ? -6.213 11.234 1.123 1.00 80.69 97 GLY A O 1
ATOM 749 N N . ASN A 1 98 ? -5.996 13.382 1.741 1.00 81.81 98 ASN A N 1
ATOM 750 C CA . ASN A 1 98 ? -6.077 13.943 0.383 1.00 81.81 98 ASN A CA 1
ATOM 751 C C . ASN A 1 98 ? -5.040 13.354 -0.591 1.00 81.81 98 ASN A C 1
ATOM 753 O O . ASN A 1 98 ? -5.246 13.381 -1.800 1.00 81.81 98 ASN A O 1
ATOM 757 N N . GLU A 1 99 ? -3.886 12.896 -0.100 1.00 85.31 99 GLU A N 1
ATOM 758 C CA . GLU A 1 99 ? -2.850 12.294 -0.948 1.00 85.31 99 GLU A CA 1
ATOM 759 C C . GLU A 1 99 ? -3.223 10.875 -1.382 1.00 85.31 99 GLU A C 1
ATOM 761 O O . GLU A 1 99 ? -3.096 10.559 -2.561 1.00 85.31 99 GLU A O 1
ATOM 766 N N . LEU A 1 100 ? -3.783 10.065 -0.478 1.00 88.88 100 LEU A N 1
ATOM 767 C CA . LEU A 1 100 ? -4.307 8.737 -0.804 1.00 88.88 100 LEU A CA 1
ATOM 768 C C . LEU A 1 100 ? -5.444 8.833 -1.833 1.00 88.88 100 LEU A C 1
ATOM 770 O O . LEU A 1 100 ? -5.452 8.108 -2.824 1.00 88.88 100 LEU A O 1
ATOM 774 N N . GLN A 1 101 ? -6.344 9.807 -1.666 1.00 85.75 101 GLN A N 1
ATOM 775 C CA . GLN A 1 101 ? -7.424 10.081 -2.622 1.00 85.75 101 GLN A CA 1
ATOM 776 C C . GLN A 1 101 ? -6.925 10.516 -4.010 1.00 85.75 101 GLN A C 1
ATOM 778 O O . GLN A 1 101 ? -7.619 10.339 -5.007 1.00 85.75 101 GLN A O 1
ATOM 783 N N . LYS A 1 102 ? -5.731 11.106 -4.135 1.00 86.88 102 LYS A N 1
ATOM 784 C CA . LYS A 1 102 ? -5.171 11.390 -5.469 1.00 86.88 102 LYS A CA 1
ATOM 785 C C . LYS A 1 102 ? -4.771 10.103 -6.180 1.00 86.88 102 LYS A C 1
ATOM 787 O O . LYS A 1 102 ? -4.968 10.010 -7.388 1.00 86.88 102 LYS A O 1
ATOM 792 N N . LEU A 1 103 ? -4.255 9.121 -5.439 1.00 88.56 103 LEU A N 1
ATOM 793 C CA . LEU A 1 103 ? -3.849 7.829 -5.991 1.00 88.56 103 LEU A CA 1
ATOM 794 C C . LEU A 1 103 ? -5.054 7.001 -6.463 1.00 88.56 103 LEU A C 1
ATOM 796 O O . LEU A 1 103 ? -4.966 6.337 -7.491 1.00 88.56 103 LEU A O 1
ATOM 800 N N . THR A 1 104 ? -6.215 7.103 -5.805 1.00 84.69 104 THR A N 1
ATOM 801 C CA . THR A 1 104 ? -7.451 6.448 -6.289 1.00 84.69 104 THR A CA 1
ATOM 802 C C . THR A 1 104 ? -7.961 7.027 -7.613 1.00 84.69 104 THR A C 1
ATOM 804 O O . THR A 1 104 ? -8.658 6.349 -8.367 1.00 84.69 104 THR A O 1
ATOM 807 N N . ASN A 1 105 ? -7.577 8.266 -7.927 1.00 82.56 105 ASN A N 1
ATOM 808 C CA . ASN A 1 105 ? -7.983 9.002 -9.122 1.00 82.56 105 ASN A CA 1
ATOM 809 C C . ASN A 1 105 ? -6.947 8.958 -10.259 1.00 82.56 105 ASN A C 1
ATOM 811 O O . ASN A 1 105 ? -7.069 9.714 -11.230 1.00 82.56 105 ASN A O 1
ATOM 815 N N . ILE A 1 106 ? -5.931 8.091 -10.168 1.00 80.81 106 ILE A N 1
ATOM 816 C CA . ILE A 1 106 ? -4.992 7.861 -11.272 1.00 80.81 106 ILE A CA 1
ATOM 817 C C . ILE A 1 106 ? -5.781 7.404 -12.507 1.00 80.81 106 ILE A C 1
ATOM 819 O O . ILE A 1 106 ? -6.603 6.483 -12.457 1.00 80.81 106 ILE A O 1
ATOM 823 N N . ASN A 1 107 ? -5.543 8.076 -13.633 1.00 73.00 107 ASN A N 1
ATOM 824 C CA . ASN A 1 107 ? -6.126 7.694 -14.908 1.00 73.00 107 ASN A CA 1
ATOM 825 C C . ASN A 1 107 ? -5.130 6.833 -15.687 1.00 73.00 107 ASN A C 1
ATOM 827 O O . ASN A 1 107 ? -4.131 7.352 -16.172 1.00 73.00 107 ASN A O 1
ATOM 831 N N . GLU A 1 108 ? -5.472 5.560 -15.875 1.00 66.19 108 GLU A N 1
ATOM 832 C CA . GLU A 1 108 ? -4.673 4.545 -16.584 1.00 66.19 108 GLU A CA 1
ATOM 833 C C . GLU A 1 108 ? -4.342 4.938 -18.041 1.00 66.19 108 GLU A C 1
ATOM 835 O O . GLU A 1 108 ? -3.449 4.369 -18.655 1.00 66.19 108 GLU A O 1
ATOM 840 N N . THR A 1 109 ? -5.045 5.919 -18.626 1.00 56.78 109 THR A N 1
ATOM 841 C CA . THR A 1 109 ? -4.835 6.349 -20.022 1.00 56.78 109 THR A CA 1
ATOM 842 C C . THR A 1 109 ? -4.036 7.651 -20.188 1.00 56.78 109 THR A C 1
ATOM 844 O O . THR A 1 109 ? -3.974 8.174 -21.301 1.00 56.78 109 THR A O 1
ATOM 847 N N . LYS A 1 110 ? -3.493 8.251 -19.117 1.00 58.84 110 LYS A N 1
ATOM 848 C CA . LYS A 1 110 ? -2.769 9.539 -19.195 1.00 58.84 110 LYS A CA 1
ATOM 849 C C . LYS A 1 110 ? -1.525 9.561 -18.315 1.00 58.84 110 LYS A C 1
ATOM 851 O O . LYS A 1 110 ? -1.704 9.615 -17.110 1.00 58.84 110 LYS A O 1
ATOM 856 N N . ASP A 1 111 ? -0.345 9.676 -18.937 1.00 65.88 111 ASP A N 1
ATOM 857 C CA . ASP A 1 111 ? 0.945 10.250 -18.480 1.00 65.88 111 ASP A CA 1
ATOM 858 C C . ASP A 1 111 ? 1.268 10.264 -16.963 1.00 65.88 111 ASP A C 1
ATOM 860 O O . ASP A 1 111 ? 1.992 11.151 -16.492 1.00 65.88 111 ASP A O 1
ATOM 864 N N . TYR A 1 112 ? 0.736 9.339 -16.165 1.00 78.56 112 TYR A N 1
ATOM 865 C CA . TYR A 1 112 ? 0.930 9.344 -14.728 1.00 78.56 112 TYR A CA 1
ATOM 866 C C . TYR A 1 112 ? 2.309 8.780 -14.442 1.00 78.56 112 TYR A C 1
ATOM 868 O O . TYR A 1 112 ? 2.545 7.583 -14.466 1.00 78.56 112 TYR A O 1
ATOM 876 N N . ASN A 1 113 ? 3.258 9.664 -14.165 1.00 84.56 113 ASN A N 1
ATOM 877 C CA . ASN A 1 113 ? 4.587 9.204 -13.829 1.00 84.56 113 ASN A CA 1
ATOM 878 C C . ASN A 1 113 ? 4.648 8.814 -12.353 1.00 84.56 113 ASN A C 1
ATOM 880 O O . ASN A 1 113 ? 4.689 9.684 -11.473 1.00 84.56 113 ASN A O 1
ATOM 884 N N . ILE A 1 114 ? 4.714 7.508 -12.112 1.00 87.69 114 ILE A N 1
ATOM 885 C CA . ILE A 1 114 ? 4.935 6.953 -10.782 1.00 87.69 114 ILE A CA 1
ATOM 886 C C . ILE A 1 114 ? 6.191 7.552 -10.177 1.00 87.69 114 ILE A C 1
ATOM 888 O O . ILE A 1 114 ? 7.236 7.704 -10.817 1.00 87.69 114 ILE A O 1
ATOM 892 N N . ASN A 1 115 ? 6.095 7.881 -8.901 1.00 90.69 115 ASN A N 1
ATOM 893 C CA . ASN A 1 115 ? 7.193 8.444 -8.149 1.00 90.69 115 ASN A CA 1
ATOM 894 C C . ASN A 1 115 ? 7.360 7.697 -6.819 1.00 90.69 115 ASN A C 1
ATOM 896 O O . ASN A 1 115 ? 6.468 7.008 -6.333 1.00 90.69 115 ASN A O 1
ATOM 900 N N . LYS A 1 116 ? 8.531 7.851 -6.193 1.00 92.38 116 LYS A N 1
ATOM 901 C CA . LYS A 1 116 ? 8.797 7.228 -4.890 1.00 92.38 116 LYS A CA 1
ATOM 902 C C . LYS A 1 116 ? 7.833 7.715 -3.798 1.00 92.38 116 LYS A C 1
ATOM 904 O O . LYS A 1 116 ? 7.543 6.954 -2.880 1.00 92.38 116 LYS A O 1
ATOM 909 N N . SER A 1 117 ? 7.354 8.959 -3.877 1.00 94.19 117 SER A N 1
ATOM 910 C CA . SER A 1 117 ? 6.394 9.490 -2.905 1.00 94.19 117 SER A CA 1
ATOM 911 C C . SER A 1 117 ? 5.045 8.773 -2.937 1.00 94.19 117 SER A C 1
ATOM 913 O O . SER A 1 117 ? 4.438 8.681 -1.884 1.00 94.19 117 SER A O 1
ATOM 915 N N . ASP A 1 118 ? 4.624 8.179 -4.054 1.00 94.81 118 ASP A N 1
ATOM 916 C CA . ASP A 1 118 ? 3.370 7.417 -4.128 1.00 94.81 118 ASP A CA 1
ATOM 917 C C . ASP A 1 118 ? 3.415 6.203 -3.188 1.00 94.81 118 ASP A C 1
ATOM 919 O O . ASP A 1 118 ? 2.503 5.975 -2.396 1.00 94.81 118 ASP A O 1
ATOM 923 N N . PHE A 1 119 ? 4.539 5.481 -3.189 1.00 96.50 119 PHE A N 1
ATOM 924 C CA . PHE A 1 119 ? 4.789 4.368 -2.269 1.00 96.50 119 PHE A CA 1
ATOM 925 C C . PHE A 1 119 ? 4.871 4.831 -0.807 1.00 96.50 119 PHE A C 1
ATOM 927 O O . PHE A 1 119 ? 4.414 4.127 0.092 1.00 96.50 119 PHE A O 1
ATOM 934 N N . VAL A 1 120 ? 5.421 6.027 -0.562 1.00 96.81 120 VAL A N 1
ATOM 935 C CA . VAL A 1 120 ? 5.449 6.643 0.776 1.00 96.81 120 VAL A CA 1
ATOM 936 C C . VAL A 1 120 ? 4.038 7.024 1.233 1.00 96.81 120 VAL A C 1
ATOM 938 O O . VAL A 1 120 ? 3.696 6.774 2.382 1.00 96.81 120 VAL A O 1
ATOM 941 N N . THR A 1 121 ? 3.194 7.571 0.357 1.00 96.94 121 THR A N 1
ATOM 942 C CA . THR A 1 121 ? 1.793 7.893 0.666 1.00 96.94 121 THR A CA 1
ATOM 943 C C . THR A 1 121 ? 1.014 6.643 1.070 1.00 96.94 121 THR A C 1
ATOM 945 O O . THR A 1 121 ? 0.269 6.676 2.051 1.00 96.94 121 THR A O 1
ATOM 948 N N . ILE A 1 122 ? 1.211 5.528 0.365 1.00 97.81 122 ILE A N 1
ATOM 949 C CA . ILE A 1 122 ? 0.608 4.242 0.732 1.00 97.81 122 ILE A CA 1
ATOM 950 C C . ILE A 1 122 ? 1.118 3.751 2.094 1.00 97.81 122 ILE A C 1
ATOM 952 O O . ILE A 1 122 ? 0.307 3.396 2.947 1.00 97.81 122 ILE A O 1
ATOM 956 N N . LEU A 1 123 ? 2.437 3.769 2.329 1.00 97.94 123 LEU A N 1
ATOM 957 C CA . LEU A 1 123 ? 3.021 3.385 3.621 1.00 97.94 123 LEU A CA 1
ATOM 958 C C . LEU A 1 123 ? 2.433 4.211 4.771 1.00 97.94 123 LEU A C 1
ATOM 960 O O . LEU A 1 123 ? 1.943 3.638 5.740 1.00 97.94 123 LEU A O 1
ATOM 964 N N . ASN A 1 124 ? 2.415 5.537 4.630 1.00 96.75 124 ASN A N 1
ATOM 965 C CA . ASN A 1 124 ? 1.848 6.437 5.632 1.00 96.75 124 ASN A CA 1
ATOM 966 C C . ASN A 1 124 ? 0.368 6.127 5.887 1.00 96.75 124 ASN A C 1
ATOM 968 O O . ASN A 1 124 ? -0.085 6.185 7.022 1.00 96.75 124 ASN A O 1
ATOM 972 N N . SER A 1 125 ? -0.384 5.737 4.855 1.00 96.25 125 SER A N 1
ATOM 973 C CA . SER A 1 125 ? -1.796 5.372 5.014 1.00 96.25 125 SER A CA 1
ATOM 974 C C . SER A 1 125 ? -1.973 4.093 5.841 1.00 96.25 125 SER A C 1
ATOM 976 O O . SER A 1 125 ? -2.890 4.019 6.660 1.00 96.25 125 SER A O 1
ATOM 978 N N . PHE A 1 126 ? -1.089 3.100 5.693 1.00 96.94 126 PHE A N 1
ATOM 979 C CA . PHE A 1 126 ? -1.065 1.935 6.587 1.00 96.94 126 PHE A CA 1
ATOM 980 C C . PHE A 1 126 ? -0.634 2.305 8.010 1.00 96.94 126 PHE A C 1
ATOM 982 O O . PHE A 1 126 ? -1.209 1.789 8.966 1.00 96.94 126 PHE A O 1
ATOM 989 N N . GLU A 1 127 ? 0.338 3.204 8.174 1.00 95.12 127 GLU A N 1
ATOM 990 C CA . GLU A 1 127 ? 0.761 3.686 9.495 1.00 95.12 127 GLU A CA 1
ATOM 991 C C . GLU A 1 127 ? -0.363 4.446 10.209 1.00 95.12 127 GLU A C 1
ATOM 993 O O . GLU A 1 127 ? -0.623 4.188 11.383 1.00 95.12 127 GLU A O 1
ATOM 998 N N . ASP A 1 128 ? -1.085 5.319 9.506 1.00 93.44 128 ASP A N 1
ATOM 999 C CA . ASP A 1 128 ? -2.265 6.016 10.026 1.00 93.44 128 ASP A CA 1
ATOM 1000 C C . ASP A 1 128 ? -3.353 5.016 10.442 1.00 93.44 128 ASP A C 1
ATOM 1002 O O . ASP A 1 128 ? -3.929 5.124 11.529 1.00 93.44 128 ASP A O 1
ATOM 1006 N N . SER A 1 129 ? -3.576 3.990 9.615 1.00 93.75 129 SER A N 1
ATOM 1007 C CA . SER A 1 129 ? -4.497 2.891 9.922 1.00 93.75 129 SER A CA 1
ATOM 1008 C C . SER A 1 129 ? -4.072 2.145 11.190 1.00 93.75 129 SER A C 1
ATOM 1010 O O . SER A 1 129 ? -4.895 1.921 12.077 1.00 93.75 129 SER A O 1
ATOM 1012 N N . SER A 1 130 ? -2.783 1.825 11.323 1.00 93.00 130 SER A N 1
ATOM 1013 C CA . SER A 1 130 ? -2.197 1.168 12.500 1.00 93.00 130 SER A CA 1
ATOM 1014 C C . SER A 1 130 ? -2.367 2.017 13.766 1.00 93.00 130 SER A C 1
ATOM 1016 O O . SER A 1 130 ? -2.840 1.541 14.800 1.00 93.00 130 SER A O 1
ATOM 1018 N N . ASN A 1 131 ? -2.079 3.316 13.662 1.00 92.75 131 ASN A N 1
ATOM 1019 C CA . ASN A 1 131 ? -2.134 4.268 14.771 1.00 92.75 131 ASN A CA 1
ATOM 1020 C C . ASN A 1 131 ? -3.562 4.637 15.203 1.00 92.75 131 ASN A C 1
ATOM 1022 O O . ASN A 1 131 ? -3.749 5.136 16.314 1.00 92.75 131 ASN A O 1
ATOM 1026 N N . SER A 1 132 ? -4.571 4.393 14.361 1.00 91.56 132 SER A N 1
ATOM 1027 C CA . SER A 1 132 ? -5.977 4.667 14.690 1.00 91.56 132 SER A CA 1
ATOM 1028 C C . SER A 1 132 ? -6.493 3.832 15.866 1.00 91.56 132 SER A C 1
ATOM 1030 O O . SER A 1 132 ? -7.389 4.256 16.595 1.00 91.56 132 SER A O 1
ATOM 1032 N N . GLY A 1 133 ? -5.944 2.625 16.046 1.00 90.00 133 GLY A N 1
ATOM 1033 C CA . GLY A 1 133 ? -6.464 1.639 16.985 1.00 90.00 133 GLY A CA 1
ATOM 1034 C C . GLY A 1 133 ? -7.822 1.042 16.593 1.00 90.00 133 GLY A C 1
ATOM 1035 O O . GLY A 1 133 ? -8.375 0.293 17.401 1.00 90.00 133 GLY A O 1
ATOM 1036 N N . SER A 1 134 ? -8.351 1.321 15.396 1.00 92.50 134 SER A N 1
ATOM 1037 C CA . SER A 1 134 ? -9.653 0.817 14.925 1.00 92.50 134 SER A CA 1
ATOM 1038 C C . SER A 1 134 ? -9.617 -0.623 14.400 1.00 92.50 134 SER A C 1
ATOM 1040 O O . SER A 1 134 ? -10.670 -1.240 14.250 1.00 92.50 134 SER A O 1
ATOM 1042 N N . PHE A 1 135 ? -8.429 -1.173 14.143 1.00 93.00 135 PHE A N 1
ATOM 1043 C CA . PHE A 1 135 ? -8.246 -2.540 13.646 1.00 93.00 135 PHE A CA 1
ATOM 1044 C C . PHE A 1 135 ? -7.831 -3.508 14.760 1.00 93.00 135 PHE A C 1
ATOM 1046 O O . PHE A 1 135 ? -7.238 -3.113 15.771 1.00 93.00 135 PHE A O 1
ATOM 1053 N N . GLU A 1 136 ? -8.195 -4.773 14.586 1.00 90.81 136 GLU A N 1
ATOM 1054 C CA . GLU A 1 136 ? -7.767 -5.908 15.393 1.00 90.81 136 GLU A CA 1
ATOM 1055 C C . GLU A 1 136 ? -6.284 -6.202 15.149 1.00 90.81 136 GLU A C 1
ATOM 1057 O O . GLU A 1 136 ? -5.802 -6.191 14.019 1.00 90.81 136 GLU A O 1
ATOM 1062 N N . GLY A 1 137 ? -5.553 -6.495 16.224 1.00 85.56 137 GLY A N 1
ATOM 1063 C CA . GLY A 1 137 ? -4.114 -6.748 16.143 1.00 85.56 137 GLY A CA 1
ATOM 1064 C C . GLY A 1 137 ? -3.269 -5.513 15.796 1.00 85.56 137 GLY A C 1
ATOM 1065 O O . GLY A 1 137 ? -3.715 -4.372 15.892 1.00 85.56 137 GLY A O 1
ATOM 1066 N N . GLU A 1 138 ? -1.999 -5.762 15.471 1.00 87.56 138 GLU A N 1
ATOM 1067 C CA . GLU A 1 138 ? -1.039 -4.750 15.014 1.00 87.56 138 GLU A CA 1
ATOM 1068 C C . GLU A 1 138 ? -0.906 -4.842 13.489 1.00 87.56 138 GLU A C 1
ATOM 1070 O O . GLU A 1 138 ? -0.629 -5.918 12.956 1.00 87.56 138 GLU A O 1
ATOM 1075 N N . ILE A 1 139 ? -1.056 -3.713 12.791 1.00 92.94 139 ILE A N 1
ATOM 1076 C CA . ILE A 1 139 ? -0.690 -3.595 11.375 1.00 92.94 139 ILE A CA 1
ATOM 1077 C C . ILE A 1 139 ? 0.818 -3.300 11.338 1.00 92.94 139 ILE A C 1
ATOM 1079 O O . ILE A 1 139 ? 1.231 -2.146 11.487 1.00 92.94 139 ILE A O 1
ATOM 1083 N N . ASP A 1 140 ? 1.644 -4.347 11.214 1.00 94.00 140 ASP A N 1
ATOM 1084 C CA . ASP A 1 140 ? 3.111 -4.237 11.259 1.00 94.00 140 ASP A CA 1
ATOM 1085 C C . ASP A 1 140 ? 3.697 -3.796 9.907 1.00 94.00 140 ASP A C 1
ATOM 1087 O O . ASP A 1 140 ? 3.931 -4.601 9.005 1.00 94.00 140 ASP A O 1
ATOM 1091 N N . THR A 1 141 ? 3.981 -2.502 9.772 1.00 96.12 141 THR A N 1
ATOM 1092 C CA . THR A 1 141 ? 4.491 -1.899 8.532 1.00 96.12 141 THR A CA 1
ATOM 1093 C C . THR A 1 141 ? 6.010 -2.009 8.355 1.00 96.12 141 THR A C 1
ATOM 1095 O O . THR A 1 141 ? 6.529 -1.551 7.338 1.00 96.12 141 THR A O 1
ATOM 1098 N N . LYS A 1 142 ? 6.757 -2.628 9.286 1.00 96.62 142 LYS A N 1
ATOM 1099 C CA . LYS A 1 142 ? 8.239 -2.603 9.285 1.00 96.62 142 LYS A CA 1
ATOM 1100 C C . LYS A 1 142 ? 8.872 -3.177 8.018 1.00 96.62 142 LYS A C 1
ATOM 1102 O O . LYS A 1 142 ? 9.878 -2.650 7.542 1.00 96.62 142 LYS A O 1
ATOM 1107 N N . GLU A 1 143 ? 8.334 -4.273 7.488 1.00 96.44 143 GLU A N 1
ATOM 1108 C CA . GLU A 1 143 ? 8.856 -4.862 6.247 1.00 96.44 143 GLU A CA 1
ATOM 1109 C C . GLU A 1 143 ? 8.517 -3.992 5.032 1.00 96.44 143 GLU A C 1
ATOM 1111 O O . GLU A 1 143 ? 9.394 -3.738 4.208 1.00 96.44 143 GLU A O 1
ATOM 1116 N N . LEU A 1 144 ? 7.301 -3.437 4.979 1.00 97.00 144 LEU A N 1
ATOM 1117 C CA . LEU A 1 144 ? 6.900 -2.507 3.922 1.00 97.00 144 LEU A CA 1
ATOM 1118 C C . LEU A 1 144 ? 7.772 -1.238 3.934 1.00 97.00 144 LEU A C 1
ATOM 1120 O O . LEU A 1 144 ? 8.216 -0.778 2.884 1.00 97.00 144 LEU A O 1
ATOM 1124 N N . GLU A 1 145 ? 8.094 -0.707 5.119 1.00 97.56 145 GLU A N 1
ATOM 1125 C CA . GLU A 1 145 ? 8.981 0.449 5.298 1.00 97.56 145 GLU A CA 1
ATOM 1126 C C . GLU A 1 145 ? 10.380 0.193 4.707 1.00 97.56 145 GLU A C 1
ATOM 1128 O O . GLU A 1 145 ? 10.952 1.060 4.034 1.00 97.56 145 GLU A O 1
ATOM 1133 N N . LYS A 1 146 ? 10.946 -1.003 4.928 1.00 96.94 146 LYS A N 1
ATOM 1134 C CA . LYS A 1 146 ? 12.231 -1.399 4.326 1.00 96.94 146 LYS A CA 1
ATOM 1135 C C . LYS A 1 146 ? 12.128 -1.430 2.806 1.00 96.94 146 LYS A C 1
ATOM 1137 O O . LYS A 1 146 ? 12.959 -0.817 2.135 1.00 96.94 146 LYS A O 1
ATOM 1142 N N . THR A 1 147 ? 11.086 -2.059 2.270 1.00 95.75 147 THR A N 1
ATOM 1143 C CA . THR A 1 147 ? 10.876 -2.147 0.824 1.00 95.75 147 THR A CA 1
ATOM 1144 C C . THR A 1 147 ? 10.729 -0.759 0.195 1.00 95.75 147 THR A C 1
ATOM 1146 O O . THR A 1 147 ? 11.412 -0.464 -0.784 1.00 95.75 147 THR A O 1
ATOM 1149 N N . VAL A 1 148 ? 9.966 0.163 0.795 1.00 95.69 148 VAL A N 1
ATOM 1150 C CA . VAL A 1 148 ? 9.852 1.558 0.314 1.00 95.69 148 VAL A CA 1
ATOM 1151 C C . VAL A 1 148 ? 11.208 2.273 0.276 1.00 95.69 148 VAL A C 1
ATOM 1153 O O . VAL A 1 148 ? 11.501 3.025 -0.663 1.00 95.69 148 VAL A O 1
ATOM 1156 N N . LYS A 1 149 ? 12.086 2.041 1.262 1.00 94.44 149 LYS A N 1
ATOM 1157 C CA . LYS A 1 149 ? 13.447 2.609 1.254 1.00 94.44 149 LYS A CA 1
ATOM 1158 C C . LYS A 1 149 ? 14.267 2.094 0.072 1.00 94.44 149 LYS A C 1
ATOM 1160 O O . LYS A 1 149 ? 15.003 2.887 -0.522 1.00 94.44 149 LYS A O 1
ATOM 1165 N N . GLU A 1 150 ? 14.091 0.832 -0.300 1.00 92.50 150 GLU A N 1
ATOM 1166 C CA . GLU A 1 150 ? 14.825 0.152 -1.371 1.00 92.50 150 GLU A CA 1
ATOM 1167 C C . GLU A 1 150 ? 14.251 0.392 -2.775 1.00 92.50 150 GLU A C 1
ATOM 1169 O O . GLU A 1 150 ? 14.994 0.277 -3.753 1.00 92.50 150 GLU A O 1
ATOM 1174 N N . ILE A 1 151 ? 12.984 0.810 -2.893 1.00 90.25 151 ILE A N 1
ATOM 1175 C CA . ILE A 1 151 ? 12.385 1.188 -4.179 1.00 90.25 151 ILE A CA 1
ATOM 1176 C C . ILE A 1 151 ? 13.185 2.322 -4.827 1.00 90.25 151 ILE A C 1
ATOM 1178 O O . ILE A 1 151 ? 13.426 3.393 -4.242 1.00 90.25 151 ILE A O 1
ATOM 1182 N N . ARG A 1 152 ? 13.551 2.077 -6.083 1.00 86.19 152 ARG A N 1
ATOM 1183 C CA . ARG A 1 152 ? 14.072 3.044 -7.044 1.00 86.19 152 ARG A CA 1
ATOM 1184 C C . ARG A 1 152 ? 13.115 3.035 -8.229 1.00 86.19 152 ARG A C 1
ATOM 1186 O O . ARG A 1 152 ? 12.647 1.980 -8.618 1.00 86.19 152 ARG A O 1
ATOM 1193 N N . ILE A 1 153 ? 12.790 4.207 -8.765 1.00 81.88 153 ILE A N 1
ATOM 1194 C CA . ILE A 1 153 ? 11.928 4.312 -9.947 1.00 81.88 153 ILE A CA 1
ATOM 1195 C C . ILE A 1 153 ? 12.842 4.487 -11.151 1.00 81.88 153 ILE A C 1
ATOM 1197 O O . ILE A 1 153 ? 13.272 5.594 -11.476 1.00 81.88 153 ILE A O 1
ATOM 1201 N N . ASN A 1 154 ? 13.240 3.364 -11.730 1.00 78.62 154 ASN A N 1
ATOM 1202 C CA . ASN A 1 154 ? 13.992 3.279 -12.971 1.00 78.62 154 ASN A CA 1
ATOM 1203 C C . ASN A 1 154 ? 13.568 1.983 -13.694 1.00 78.62 154 ASN A C 1
ATOM 1205 O O . ASN A 1 154 ? 12.834 1.174 -13.134 1.00 78.62 154 ASN A O 1
ATOM 1209 N N . ASN A 1 155 ? 14.039 1.777 -14.921 1.00 66.06 155 ASN A N 1
ATOM 1210 C CA . ASN A 1 155 ? 13.634 0.627 -15.734 1.00 66.06 155 ASN A CA 1
ATOM 1211 C C . ASN A 1 155 ? 14.554 -0.601 -15.542 1.00 66.06 155 ASN A C 1
ATOM 1213 O O . ASN A 1 155 ? 14.800 -1.317 -16.512 1.00 66.06 155 ASN A O 1
ATOM 1217 N N . ASP A 1 156 ? 15.136 -0.811 -14.352 1.00 70.50 156 ASP A N 1
ATOM 1218 C CA . ASP A 1 156 ? 15.957 -1.999 -14.063 1.00 70.50 156 ASP A CA 1
ATOM 1219 C C . ASP A 1 156 ? 15.165 -3.126 -13.365 1.00 70.50 156 ASP A C 1
ATOM 1221 O O . ASP A 1 156 ? 14.172 -2.888 -12.679 1.00 70.50 156 ASP A O 1
ATOM 1225 N N . GLU A 1 157 ? 15.596 -4.380 -13.564 1.00 68.19 157 GLU A N 1
ATOM 1226 C CA . GLU A 1 157 ? 14.902 -5.577 -13.049 1.00 68.19 157 GLU A CA 1
ATOM 1227 C C . GLU A 1 157 ? 14.766 -5.567 -11.516 1.00 68.19 157 GLU A C 1
ATOM 1229 O O . GLU A 1 157 ? 13.718 -5.912 -10.981 1.00 68.19 157 GLU A O 1
ATOM 1234 N N . THR A 1 158 ? 15.796 -5.105 -10.798 1.00 70.56 158 THR A N 1
ATOM 1235 C CA . THR A 1 158 ? 15.787 -5.032 -9.326 1.00 70.56 158 THR A CA 1
ATOM 1236 C C . THR A 1 158 ? 14.742 -4.042 -8.805 1.00 70.56 158 THR A C 1
ATOM 1238 O O . THR A 1 158 ? 14.094 -4.286 -7.787 1.00 70.56 158 THR A O 1
ATOM 1241 N N . SER A 1 159 ? 14.557 -2.921 -9.498 1.00 74.06 159 SER A N 1
ATOM 1242 C CA . SER A 1 159 ? 13.533 -1.929 -9.171 1.00 74.06 159 SER A CA 1
ATOM 1243 C C . SER A 1 159 ? 12.129 -2.476 -9.404 1.00 74.06 159 SER A C 1
ATOM 1245 O O . SER A 1 159 ? 11.258 -2.301 -8.549 1.00 74.06 159 SER A O 1
ATOM 1247 N N . ASN A 1 160 ? 11.934 -3.222 -10.494 1.00 80.94 160 ASN A N 1
ATOM 1248 C CA . ASN A 1 160 ? 10.674 -3.907 -10.780 1.00 80.94 160 ASN A CA 1
ATOM 1249 C C . ASN A 1 160 ? 10.342 -4.978 -9.725 1.00 80.94 160 ASN A C 1
ATOM 1251 O O . ASN A 1 160 ? 9.187 -5.081 -9.304 1.00 80.94 160 ASN A O 1
ATOM 1255 N N . ASP A 1 161 ? 11.339 -5.722 -9.239 1.00 87.25 161 ASP A N 1
ATOM 1256 C CA . ASP A 1 161 ? 11.158 -6.714 -8.172 1.00 87.25 161 ASP A CA 1
ATOM 1257 C C . ASP A 1 161 ? 10.742 -6.068 -6.844 1.00 87.25 161 ASP A C 1
ATOM 1259 O O . ASP A 1 161 ? 9.788 -6.514 -6.205 1.00 87.25 161 ASP A O 1
ATOM 1263 N N . ASN A 1 162 ? 11.393 -4.974 -6.440 1.00 90.81 162 ASN A N 1
ATOM 1264 C CA . ASN A 1 162 ? 11.034 -4.267 -5.206 1.00 90.81 162 ASN A CA 1
ATOM 1265 C C . ASN A 1 162 ? 9.619 -3.670 -5.266 1.00 90.81 162 ASN A C 1
ATOM 1267 O O . ASN A 1 162 ? 8.896 -3.701 -4.270 1.00 90.81 162 ASN A O 1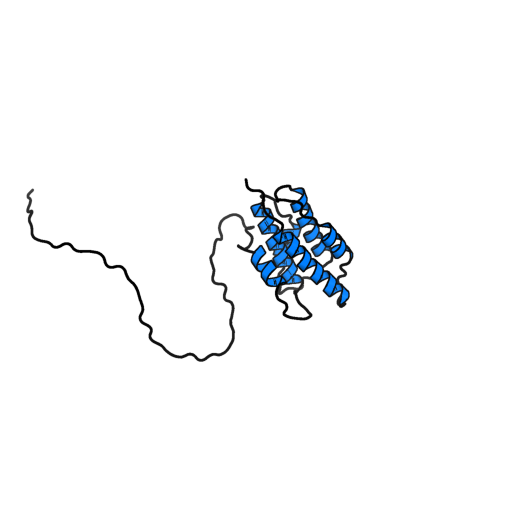
ATOM 1271 N N . ILE A 1 163 ? 9.199 -3.172 -6.432 1.00 91.62 163 ILE A N 1
ATOM 1272 C CA . ILE A 1 163 ? 7.833 -2.680 -6.658 1.00 91.62 163 ILE A CA 1
ATOM 1273 C C . ILE A 1 163 ? 6.811 -3.829 -6.550 1.00 91.62 163 ILE A C 1
ATOM 1275 O O . ILE A 1 163 ? 5.767 -3.670 -5.918 1.00 91.62 163 ILE A O 1
ATOM 1279 N N . ARG A 1 164 ? 7.114 -5.019 -7.084 1.00 91.19 164 ARG A N 1
ATOM 1280 C CA . ARG A 1 164 ? 6.258 -6.213 -6.918 1.00 91.19 164 ARG A CA 1
ATOM 1281 C C . ARG A 1 164 ? 6.137 -6.644 -5.471 1.00 91.19 164 ARG A C 1
ATOM 1283 O O . ARG A 1 164 ? 5.031 -6.902 -4.996 1.00 91.19 164 ARG A O 1
ATOM 1290 N N . ILE A 1 165 ? 7.273 -6.731 -4.781 1.00 93.69 165 ILE A N 1
ATOM 1291 C CA . ILE A 1 165 ? 7.331 -7.109 -3.368 1.00 93.69 165 ILE A CA 1
ATOM 1292 C C . ILE A 1 165 ? 6.485 -6.139 -2.546 1.00 93.69 165 ILE A C 1
ATOM 1294 O O . ILE A 1 165 ? 5.693 -6.588 -1.721 1.00 93.69 165 ILE A O 1
ATOM 1298 N N . PHE A 1 166 ? 6.583 -4.839 -2.830 1.00 96.44 166 PHE A N 1
ATOM 1299 C CA . PHE A 1 166 ? 5.775 -3.817 -2.177 1.00 96.44 166 PHE A CA 1
ATOM 1300 C C . PHE A 1 166 ? 4.272 -4.078 -2.316 1.00 96.44 166 PHE A C 1
ATOM 1302 O O . PHE A 1 166 ? 3.553 -4.069 -1.315 1.00 96.44 166 PHE A O 1
ATOM 1309 N N . PHE A 1 167 ? 3.781 -4.346 -3.530 1.00 95.94 167 PHE A N 1
ATOM 1310 C CA . PHE A 1 167 ? 2.358 -4.630 -3.728 1.00 95.94 167 PHE A CA 1
ATOM 1311 C C . PHE A 1 167 ? 1.939 -5.929 -3.035 1.00 95.94 167 PHE A C 1
ATOM 1313 O O . PHE A 1 167 ? 0.906 -5.977 -2.375 1.00 95.94 167 PHE A O 1
ATOM 1320 N N . LYS A 1 168 ? 2.768 -6.972 -3.086 1.00 94.56 168 LYS A N 1
ATOM 1321 C CA . LYS A 1 168 ? 2.465 -8.221 -2.383 1.00 94.56 168 LYS A CA 1
ATOM 1322 C C . LYS A 1 168 ? 2.349 -8.020 -0.866 1.00 94.56 168 LYS A C 1
ATOM 1324 O O . LYS A 1 168 ? 1.351 -8.426 -0.277 1.00 94.56 168 LYS A O 1
ATOM 1329 N N . GLN A 1 169 ? 3.329 -7.359 -0.252 1.00 96.75 169 GLN A N 1
ATOM 1330 C CA . GLN A 1 169 ? 3.315 -7.042 1.181 1.00 96.75 169 GLN A CA 1
ATOM 1331 C C . GLN A 1 169 ? 2.115 -6.165 1.557 1.00 96.75 169 GLN A C 1
ATOM 1333 O O . GLN A 1 169 ? 1.486 -6.383 2.587 1.00 96.75 169 GLN A O 1
ATOM 1338 N N . SER A 1 170 ? 1.758 -5.201 0.705 1.00 97.75 170 SER A N 1
ATOM 1339 C CA . SER A 1 170 ? 0.573 -4.362 0.914 1.00 97.75 170 SER A CA 1
ATOM 1340 C C . SER A 1 170 ? -0.720 -5.184 0.911 1.00 97.75 170 SER A C 1
ATOM 1342 O O . SER A 1 170 ? -1.606 -4.941 1.727 1.00 97.75 170 SER A O 1
ATOM 1344 N N . GLY A 1 171 ? -0.822 -6.194 0.040 1.00 95.69 171 GLY A N 1
ATOM 1345 C CA . GLY A 1 171 ? -1.934 -7.148 0.042 1.00 95.69 171 GLY A CA 1
ATOM 1346 C C . GLY A 1 171 ? -2.016 -7.976 1.322 1.00 95.69 171 GLY A C 1
ATOM 1347 O O . GLY A 1 171 ? -3.104 -8.141 1.870 1.00 95.69 171 GLY A O 1
ATOM 1348 N N . GLU A 1 172 ? -0.877 -8.442 1.834 1.00 95.06 172 GLU A N 1
ATOM 1349 C CA . GLU A 1 172 ? -0.811 -9.158 3.116 1.00 95.06 172 GLU A CA 1
ATOM 1350 C C . GLU A 1 172 ? -1.269 -8.264 4.281 1.00 95.06 172 GLU A C 1
ATOM 1352 O O . GLU A 1 172 ? -2.048 -8.704 5.126 1.00 95.06 172 GLU A O 1
ATOM 1357 N N . LEU A 1 173 ? -0.863 -6.989 4.301 1.00 96.38 173 LEU A N 1
ATOM 1358 C CA . LEU A 1 173 ? -1.336 -6.029 5.303 1.00 96.38 173 LEU A CA 1
ATOM 1359 C C . LEU A 1 173 ? -2.846 -5.794 5.201 1.00 96.38 173 LEU A C 1
ATOM 1361 O O . LEU A 1 173 ? -3.531 -5.883 6.215 1.00 96.38 173 LEU A O 1
ATOM 1365 N N . LEU A 1 174 ? -3.381 -5.563 3.997 1.00 94.69 174 LEU A N 1
ATOM 1366 C CA . LEU A 1 174 ? -4.822 -5.366 3.779 1.00 94.69 174 LEU A CA 1
ATOM 1367 C C . LEU A 1 174 ? -5.673 -6.537 4.278 1.00 94.69 174 LEU A C 1
ATOM 1369 O O . LEU A 1 174 ? -6.752 -6.321 4.834 1.00 94.69 174 LEU A O 1
ATOM 1373 N N . GLN A 1 175 ? -5.204 -7.770 4.081 1.00 91.31 175 GLN A N 1
ATOM 1374 C CA . GLN A 1 175 ? -5.896 -8.969 4.560 1.00 91.31 175 GLN A CA 1
ATOM 1375 C C . GLN A 1 175 ? -5.948 -9.041 6.088 1.00 91.31 175 GLN A C 1
ATOM 1377 O O . GLN A 1 175 ? -6.914 -9.567 6.626 1.00 91.31 175 GLN A O 1
ATOM 1382 N N . ASN A 1 176 ? -4.952 -8.476 6.772 1.00 89.88 176 ASN A N 1
ATOM 1383 C CA . ASN A 1 176 ? -4.876 -8.451 8.233 1.00 89.88 176 ASN A CA 1
ATOM 1384 C C . ASN A 1 176 ? -5.617 -7.256 8.861 1.00 89.88 176 ASN A C 1
ATOM 1386 O O . ASN A 1 176 ? -5.725 -7.174 10.083 1.00 89.88 176 ASN A O 1
ATOM 1390 N N . MET A 1 177 ? -6.119 -6.315 8.055 1.00 91.94 177 MET A N 1
ATOM 1391 C CA . MET A 1 177 ? -6.881 -5.157 8.531 1.00 91.94 177 MET A CA 1
ATOM 1392 C C . MET A 1 177 ? -8.335 -5.534 8.825 1.00 91.94 177 MET A C 1
ATOM 1394 O O . MET A 1 177 ? -9.249 -5.182 8.073 1.00 91.94 177 MET A O 1
ATOM 1398 N N . ASP A 1 178 ? -8.567 -6.239 9.925 1.00 90.94 178 ASP A N 1
ATOM 1399 C CA . ASP A 1 178 ? -9.915 -6.543 10.407 1.00 90.94 178 ASP A CA 1
ATOM 1400 C C . ASP A 1 178 ? -10.391 -5.457 11.369 1.00 90.94 178 ASP A C 1
ATOM 1402 O O . ASP A 1 178 ? -9.710 -5.126 12.333 1.00 90.94 178 ASP A O 1
ATOM 1406 N N . VAL A 1 179 ? -11.546 -4.851 11.100 1.00 87.25 179 VAL A N 1
ATOM 1407 C CA . VAL A 1 179 ? -12.084 -3.777 11.949 1.00 87.25 179 VAL A CA 1
ATOM 1408 C C . VAL A 1 179 ? -12.579 -4.363 13.268 1.00 87.25 179 VAL A C 1
ATOM 1410 O O . VAL A 1 179 ? -13.254 -5.395 13.275 1.00 87.25 179 VAL A O 1
ATOM 1413 N N . LYS A 1 180 ? -12.275 -3.690 14.384 1.00 87.44 180 LYS A N 1
ATOM 1414 C CA . LYS A 1 180 ? -12.774 -4.085 15.705 1.00 87.44 180 LYS A CA 1
ATOM 1415 C C . LYS A 1 180 ? -14.297 -4.106 15.707 1.00 87.44 180 LYS A C 1
ATOM 1417 O O . LYS A 1 180 ? -14.941 -3.141 15.296 1.00 87.44 180 LYS A O 1
ATOM 1422 N N . GLY A 1 181 ? -14.876 -5.204 16.184 1.00 75.56 181 GLY A N 1
ATOM 1423 C CA . GLY A 1 181 ? -16.322 -5.292 16.371 1.00 75.56 181 GLY A CA 1
ATOM 1424 C C . GLY A 1 181 ? -16.789 -4.244 17.384 1.00 75.56 181 GLY A C 1
ATOM 1425 O O . GLY A 1 181 ? -16.282 -4.219 18.505 1.00 75.56 181 GLY A O 1
ATOM 1426 N N . ASN A 1 182 ? -17.729 -3.384 16.978 1.00 55.97 182 ASN A N 1
ATOM 1427 C CA . ASN A 1 182 ? -18.397 -2.418 17.862 1.00 55.97 182 ASN A CA 1
ATOM 1428 C C . ASN A 1 182 ? -19.233 -3.098 18.953 1.00 55.97 182 ASN A C 1
ATOM 1430 O O . ASN A 1 182 ? -19.915 -4.104 18.639 1.00 55.97 182 ASN A O 1
#

Sequence (182 aa):
MKELFKFLTGVLLFVSISSCNNNQQGNIEDDEDQDIRIEGHQKQTAGDDAYPENAVGEYLDYISQDRSADYPDPEKALKLLAAAISEKNEVAGISSGNELQKLTNINETKDYNINKSDFVTILNSFEDSSNSGSFEGEIDTKELEKTVKEIRINNDETSNDNIRIFFKQSGELLQNMDVKGN

Secondary structure (DSSP, 8-state):
---------------------------------------------S-TTPPPTTHHHHHHHHHH----TT-S-HHHHHHHHHHHHHHHHHHTTPPPPHHHHHHHT--TTS--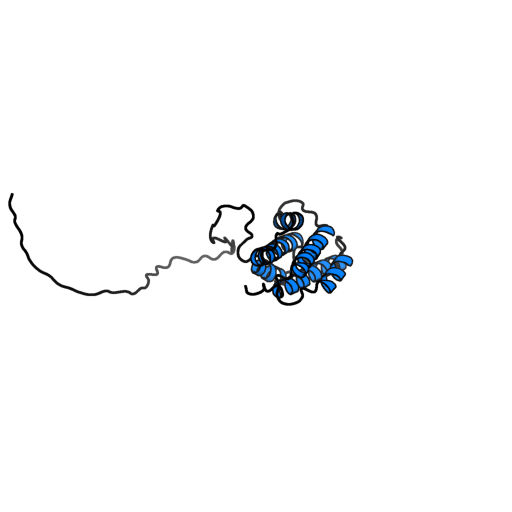---HHHHHHHHHHHHHHHHH--BSS----HHHHHHHHH---SSSHHHHHHHHHHHHHHHHHHHH-PBPP-

Foldseek 3Di:
DDDDDDDDDDDDDDDDDDDDDDDDDDDDDDDDDPPVPPPDDDDDDDDPDDFPDCLLVVLLVQLVDPDDLQPDPLLVNLLSLLSLLCVLCVVLVHDQDPLSVVSVVRDPVDDDQDDLVSLVSSLVSLVSLQVVPQFDDGLDCVVLVVLSVVADPDDDSSNSVSSSVNSVSSSVSSVRGHGDDD